Protein AF-U6DHH6-F1 (afdb_monomer)

Nearest PDB structures (foldseek):
  3h8m-assembly2_B  TM=8.817E-01  e=2.658E-06  Homo sapiens
  7kja-assembly1_A  TM=5.313E-01  e=3.843E-08  Homo sapiens
  7kjc-assembly1_A  TM=5.339E-01  e=5.418E-08  Homo sapiens
  2eao-assembly1_A  TM=6.894E-01  e=1.681E-06  Homo sapiens
  2e8n-assembly1_A  TM=8.099E-01  e=1.304E-04  Homo sapiens

Foldseek 3Di:
DVLVVLCVDPDPVSHDDPVVSVVVVVVCVVPVVVVPPPPPPDPDDDDPPPPCPVPQVVVDPWPLSSCVSLVNNVLVVLCVVLPVTDLVSLLPDDLVNCVVSPVPDPVSSCSSVVVSVVNVVNPDPDDDDDDDDDDDDD

Secondary structure (DSSP, 8-state):
-HHHHHHT-SSGGGSPPHHHHHHHHHHHHH-GGGGGGG----TT-S-TTT------GGG-SSHHHHHHHTT-GGGHHHHHHTT--SHHHHHT--HHHHHHTT---HHHHHHHHHHHHHHHHHSSPPPPPP--PPPPP-

Solvent-accessible surface area (backbone atoms only — not comparable to full-atom values): 8795 Å² total; per-residue (Å²): 117,64,72,59,55,41,64,62,40,88,53,73,85,73,28,71,50,70,71,55,51,51,54,51,51,52,52,45,71,78,36,61,75,73,65,65,80,75,76,67,90,55,98,82,77,85,46,94,89,70,59,75,66,68,71,58,69,88,75,44,93,40,50,50,55,46,28,45,72,74,73,47,40,93,45,37,65,40,34,49,77,71,66,42,62,42,69,76,56,48,56,69,62,49,74,66,55,39,43,74,54,66,47,73,50,67,71,56,45,53,54,53,52,53,51,35,53,57,49,55,69,68,70,58,76,78,80,78,79,80,87,80,81,86,80,84,87,129

Organism: Neovison vison (NCBI:txid452646)

Structure (mmCIF, N/CA/C/O backbone):
data_AF-U6DHH6-F1
#
_entry.id   AF-U6DHH6-F1
#
loop_
_atom_site.group_PDB
_atom_site.id
_atom_site.type_symbol
_atom_site.label_atom_id
_atom_site.label_alt_id
_atom_site.label_comp_id
_atom_site.label_asym_id
_atom_site.label_entity_id
_atom_site.label_seq_id
_atom_site.pdbx_PDB_ins_code
_atom_site.Cartn_x
_atom_site.Cartn_y
_atom_site.Cartn_z
_atom_site.occupancy
_atom_site.B_iso_or_equiv
_atom_site.auth_seq_id
_atom_site.auth_comp_id
_atom_site.auth_asym_id
_atom_site.auth_atom_id
_atom_site.pdbx_PDB_model_num
ATOM 1 N N . HIS A 1 1 ? 7.564 4.975 -25.107 1.00 78.19 1 HIS A N 1
ATOM 2 C CA . HIS A 1 1 ? 7.318 3.637 -24.524 1.00 78.19 1 HIS A CA 1
ATOM 3 C C . HIS A 1 1 ? 7.176 2.523 -25.579 1.00 78.19 1 HIS A C 1
ATOM 5 O O . HIS A 1 1 ? 6.975 1.381 -25.191 1.00 78.19 1 HIS A O 1
ATOM 11 N N . GLN A 1 2 ? 7.350 2.805 -26.881 1.00 87.06 2 GLN A N 1
ATOM 12 C CA . GLN A 1 2 ? 7.165 1.823 -27.961 1.00 87.06 2 GLN A CA 1
ATOM 13 C C . GLN A 1 2 ? 8.054 0.575 -27.838 1.00 87.06 2 GLN A C 1
ATOM 15 O O . GLN A 1 2 ? 7.542 -0.533 -27.890 1.00 87.06 2 GLN A O 1
ATOM 20 N N . LEU A 1 3 ? 9.350 0.743 -27.548 1.00 91.44 3 LEU A N 1
ATOM 21 C CA . LEU A 1 3 ? 10.285 -0.381 -27.389 1.00 91.44 3 LEU A CA 1
ATOM 22 C C . LEU A 1 3 ? 9.821 -1.405 -26.335 1.00 91.44 3 LEU A C 1
ATOM 24 O O . LEU A 1 3 ? 10.035 -2.601 -26.494 1.00 91.44 3 LEU A O 1
ATOM 28 N N . MET A 1 4 ? 9.157 -0.945 -25.268 1.00 93.12 4 MET A N 1
ATOM 29 C CA . MET A 1 4 ? 8.596 -1.840 -2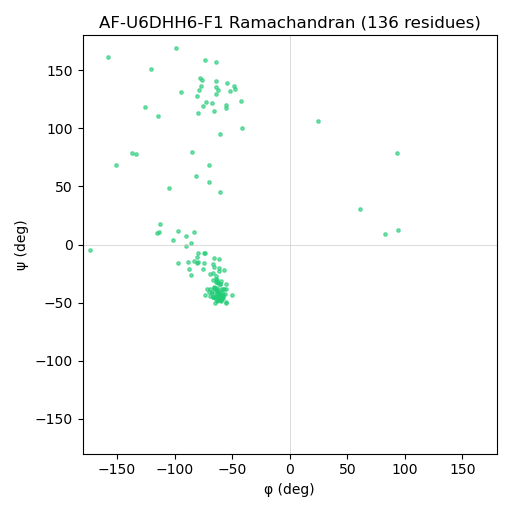4.250 1.00 93.12 4 MET A CA 1
ATOM 30 C C . MET A 1 4 ? 7.403 -2.635 -24.789 1.00 93.12 4 MET A C 1
ATOM 32 O O . MET A 1 4 ? 7.303 -3.828 -24.517 1.00 93.12 4 MET A O 1
ATOM 36 N N . LEU A 1 5 ? 6.530 -2.001 -25.580 1.00 92.75 5 LEU A N 1
ATOM 37 C CA . LEU A 1 5 ? 5.404 -2.680 -26.230 1.00 92.75 5 LEU A CA 1
ATOM 38 C C . LEU A 1 5 ? 5.895 -3.744 -27.219 1.00 92.75 5 LEU A C 1
ATOM 40 O O . LEU A 1 5 ? 5.361 -4.850 -27.240 1.00 92.75 5 LEU A O 1
ATOM 44 N N . ASP A 1 6 ? 6.959 -3.448 -27.965 1.00 94.06 6 ASP A N 1
ATOM 45 C CA . ASP A 1 6 ? 7.559 -4.391 -28.912 1.00 94.06 6 ASP A CA 1
ATOM 46 C C . ASP A 1 6 ? 8.161 -5.614 -28.190 1.00 94.06 6 ASP A C 1
ATOM 48 O O . ASP A 1 6 ? 8.018 -6.752 -28.641 1.00 94.06 6 ASP A O 1
ATOM 52 N N . CYS A 1 7 ? 8.767 -5.418 -27.014 1.00 95.75 7 CYS A N 1
ATOM 53 C CA . CYS A 1 7 ? 9.240 -6.514 -26.158 1.00 95.75 7 CYS A CA 1
ATOM 54 C C . CYS A 1 7 ? 8.103 -7.376 -25.575 1.00 95.75 7 CYS A C 1
ATOM 56 O O . CYS A 1 7 ? 8.326 -8.544 -25.248 1.00 95.75 7 CYS A O 1
ATOM 58 N N . TRP A 1 8 ? 6.893 -6.826 -25.449 1.00 95.94 8 TRP A N 1
ATOM 59 C CA . TRP A 1 8 ? 5.715 -7.494 -24.883 1.00 95.94 8 TRP A CA 1
ATOM 60 C C . TRP A 1 8 ? 4.762 -8.098 -25.919 1.00 95.94 8 TRP A C 1
ATOM 62 O O . TRP A 1 8 ? 3.670 -8.540 -25.560 1.00 95.94 8 TRP A O 1
ATOM 72 N N . GLN A 1 9 ? 5.162 -8.183 -27.188 1.00 95.56 9 GLN A N 1
ATOM 73 C CA . GLN A 1 9 ? 4.340 -8.806 -28.226 1.00 95.56 9 GLN A CA 1
ATOM 74 C C . GLN A 1 9 ? 3.913 -10.234 -27.853 1.00 95.56 9 GLN A C 1
ATOM 76 O O . GLN A 1 9 ? 4.699 -11.027 -27.324 1.00 95.56 9 GLN A O 1
ATOM 81 N N . LYS A 1 10 ? 2.653 -10.586 -28.141 1.00 92.44 10 LYS A N 1
ATOM 82 C CA . LYS A 1 10 ? 2.113 -11.926 -27.851 1.00 92.44 10 LYS A CA 1
ATOM 83 C C . LYS A 1 10 ? 2.898 -13.008 -28.596 1.00 92.44 10 LYS A C 1
ATOM 85 O O . LYS A 1 10 ? 3.281 -14.004 -27.987 1.00 92.44 10 LYS A O 1
ATOM 90 N N . ASP A 1 11 ? 3.176 -12.780 -29.879 1.00 95.94 11 ASP A N 1
ATOM 91 C CA . ASP A 1 11 ? 4.072 -13.627 -30.663 1.00 95.94 11 ASP A CA 1
ATOM 92 C C . ASP A 1 11 ? 5.529 -13.396 -30.237 1.00 95.94 11 ASP A C 1
ATOM 94 O O . ASP A 1 11 ? 6.047 -12.280 -30.290 1.00 95.94 11 ASP A O 1
ATOM 98 N N . ARG A 1 12 ? 6.206 -14.471 -29.821 1.00 94.62 12 ARG A N 1
ATOM 99 C CA . ARG A 1 12 ? 7.617 -14.439 -29.420 1.00 94.62 12 ARG A CA 1
ATOM 100 C C . ARG A 1 12 ? 8.535 -14.068 -30.585 1.00 94.62 12 ARG A C 1
ATOM 102 O O . ARG A 1 12 ? 9.561 -13.437 -30.344 1.00 94.62 12 ARG A O 1
ATOM 109 N N . ASN A 1 13 ? 8.186 -14.449 -31.811 1.00 96.25 13 ASN A N 1
ATOM 110 C CA . ASN A 1 13 ? 9.015 -14.191 -32.988 1.00 96.25 13 ASN A CA 1
ATOM 111 C C . ASN A 1 13 ? 8.941 -12.730 -33.447 1.00 96.25 13 ASN A C 1
ATOM 113 O O . ASN A 1 13 ? 9.867 -12.252 -34.095 1.00 96.25 13 ASN A O 1
ATOM 117 N N . ALA A 1 14 ? 7.881 -12.016 -33.062 1.00 95.31 14 ALA A N 1
ATOM 118 C CA . ALA A 1 14 ? 7.709 -10.591 -33.330 1.00 95.31 14 ALA A CA 1
ATOM 119 C C . ALA A 1 14 ? 8.482 -9.684 -32.353 1.00 95.31 14 ALA A C 1
ATOM 121 O O . ALA A 1 14 ? 8.576 -8.479 -32.575 1.00 95.31 14 ALA A O 1
ATOM 122 N N . ARG A 1 15 ? 9.029 -10.237 -31.262 1.00 97.81 15 ARG A N 1
ATOM 123 C CA . ARG A 1 15 ? 9.784 -9.465 -30.266 1.00 97.81 15 ARG A CA 1
ATOM 124 C C . ARG A 1 15 ? 11.195 -9.162 -30.775 1.00 97.81 15 ARG A C 1
ATOM 126 O O . ARG A 1 15 ? 11.829 -10.039 -31.370 1.00 97.81 15 ARG A O 1
ATOM 133 N N . PRO A 1 16 ? 11.745 -7.973 -30.482 1.00 96.81 16 PRO A N 1
ATOM 134 C CA . PRO A 1 16 ? 13.113 -7.652 -30.847 1.00 96.81 16 PRO A CA 1
ATOM 135 C C . PRO A 1 16 ? 14.101 -8.568 -30.119 1.00 96.81 16 PRO A C 1
ATOM 137 O O . PRO A 1 16 ? 13.962 -8.873 -28.932 1.00 96.81 16 PRO A O 1
ATOM 140 N N . ARG A 1 17 ? 15.151 -8.987 -30.826 1.00 96.81 17 ARG A N 1
ATOM 141 C CA . ARG A 1 17 ? 16.287 -9.678 -30.208 1.00 96.81 17 ARG A CA 1
ATOM 142 C C . ARG A 1 17 ? 17.137 -8.685 -29.423 1.00 96.81 17 ARG A C 1
ATOM 144 O O . ARG A 1 17 ? 17.159 -7.493 -29.719 1.00 96.81 17 ARG A O 1
ATOM 151 N N . PHE A 1 18 ? 17.917 -9.196 -28.475 1.00 97.44 18 PHE A N 1
ATOM 152 C CA . PHE A 1 18 ? 18.758 -8.369 -27.608 1.00 97.44 18 PHE A CA 1
ATOM 153 C C . PHE A 1 18 ? 19.637 -7.342 -28.360 1.00 97.44 18 PHE A C 1
ATOM 155 O O . PHE A 1 18 ? 19.613 -6.174 -27.977 1.00 97.44 18 PHE A O 1
ATOM 162 N N . PRO A 1 19 ? 20.309 -7.676 -29.485 1.00 97.62 19 PRO A N 1
ATOM 163 C CA . PRO A 1 19 ? 21.092 -6.685 -30.232 1.00 97.62 19 PRO A CA 1
ATOM 164 C C . PRO A 1 19 ? 20.256 -5.525 -30.798 1.00 97.62 19 PRO A C 1
ATOM 166 O O . PRO A 1 19 ? 20.728 -4.393 -30.872 1.00 97.62 19 PRO A O 1
ATOM 169 N N . GLN A 1 20 ? 19.001 -5.786 -31.176 1.00 95.75 20 GLN A N 1
ATOM 170 C CA . GLN A 1 20 ? 18.084 -4.762 -31.684 1.00 95.75 20 GLN A CA 1
ATOM 171 C C . GLN A 1 20 ? 17.632 -3.826 -30.557 1.00 95.75 20 GLN A C 1
ATOM 173 O O . GLN A 1 20 ? 17.567 -2.616 -30.762 1.00 95.75 20 GLN A O 1
ATOM 178 N N . VAL A 1 21 ? 17.397 -4.372 -29.357 1.00 96.31 21 VAL A N 1
ATOM 179 C CA . VAL A 1 21 ? 17.080 -3.590 -28.151 1.00 96.31 21 VAL A CA 1
ATOM 180 C C . VAL A 1 21 ? 18.247 -2.676 -27.780 1.00 96.31 21 VAL A C 1
ATOM 182 O O . VAL A 1 21 ? 18.042 -1.479 -27.592 1.00 96.31 21 VAL A O 1
ATOM 185 N N . VAL A 1 22 ? 19.473 -3.211 -27.741 1.00 97.00 22 VAL A N 1
ATOM 186 C CA . VAL A 1 22 ? 20.682 -2.421 -27.458 1.00 97.00 22 VAL A CA 1
ATOM 187 C C . VAL A 1 22 ? 20.848 -1.316 -28.496 1.00 97.00 22 VAL A C 1
ATOM 189 O O . VAL A 1 22 ? 20.965 -0.160 -28.116 1.00 97.00 22 VAL A O 1
ATOM 192 N N . SER A 1 23 ? 20.750 -1.631 -29.794 1.00 96.38 23 SER A N 1
ATOM 193 C CA . SER A 1 23 ? 20.849 -0.633 -30.870 1.00 96.38 23 SER A CA 1
ATOM 194 C C . SER A 1 23 ? 19.798 0.480 -30.753 1.00 96.38 23 SER A C 1
ATOM 196 O O . SER A 1 23 ? 20.099 1.648 -31.010 1.00 96.38 23 SER A O 1
ATOM 198 N N . ALA A 1 24 ? 18.569 0.142 -30.353 1.00 92.94 24 ALA A N 1
ATOM 199 C CA . ALA A 1 24 ? 17.509 1.119 -30.129 1.00 92.94 24 ALA A CA 1
ATOM 200 C C . ALA A 1 24 ? 17.821 2.044 -28.939 1.00 92.94 24 ALA A C 1
ATOM 202 O O . ALA A 1 24 ? 17.688 3.261 -29.067 1.00 92.94 24 ALA A O 1
ATOM 203 N N . LEU A 1 25 ? 18.280 1.489 -27.812 1.00 93.44 25 LEU A N 1
ATOM 204 C CA . LEU A 1 25 ? 18.691 2.260 -26.630 1.00 93.44 25 LEU A CA 1
ATOM 205 C C . LEU A 1 25 ? 19.865 3.189 -26.944 1.00 93.44 25 LEU A C 1
ATOM 207 O O . LEU A 1 25 ? 19.821 4.379 -26.644 1.00 93.44 25 LEU A O 1
ATOM 211 N N . ASP A 1 26 ? 20.857 2.664 -27.646 1.00 94.94 26 ASP A N 1
ATOM 212 C CA . ASP A 1 26 ? 22.032 3.383 -28.115 1.00 94.94 26 ASP A CA 1
ATOM 213 C C . ASP A 1 26 ? 21.678 4.609 -28.971 1.00 94.94 26 ASP A C 1
ATOM 215 O O . ASP A 1 26 ? 22.249 5.690 -28.805 1.00 94.94 26 ASP A O 1
ATOM 219 N N . LYS A 1 27 ? 20.704 4.468 -29.878 1.00 91.81 27 LYS A N 1
ATOM 220 C CA . LYS A 1 27 ? 20.197 5.585 -30.691 1.00 91.81 27 LYS A CA 1
ATOM 221 C C . LYS A 1 27 ? 19.502 6.647 -29.836 1.00 91.81 27 LYS A C 1
ATOM 223 O O . LYS A 1 27 ? 19.678 7.833 -30.103 1.00 91.81 27 LYS A O 1
ATOM 228 N N . MET A 1 28 ? 18.751 6.241 -28.810 1.00 90.00 28 MET A N 1
ATOM 229 C CA . MET A 1 28 ? 18.073 7.171 -27.897 1.00 90.00 28 MET A CA 1
ATOM 230 C C . MET A 1 28 ? 19.063 7.941 -27.013 1.00 90.00 28 MET A C 1
ATOM 232 O O . MET A 1 28 ? 18.888 9.139 -26.810 1.00 90.00 28 MET A O 1
ATOM 236 N N . ILE A 1 29 ? 20.131 7.289 -26.540 1.00 91.94 29 ILE A N 1
ATOM 237 C CA . ILE A 1 29 ? 21.182 7.930 -25.731 1.00 91.94 29 ILE A CA 1
ATOM 238 C C . ILE A 1 29 ? 21.973 8.942 -26.569 1.00 91.94 29 ILE A C 1
ATOM 240 O O . ILE A 1 29 ? 22.261 10.042 -26.103 1.00 91.94 29 ILE A O 1
ATOM 244 N N . ARG A 1 30 ? 22.285 8.602 -27.827 1.00 94.31 30 ARG A N 1
ATOM 245 C CA . ARG A 1 30 ? 23.011 9.492 -28.749 1.00 94.31 30 ARG A CA 1
ATOM 246 C C . ARG A 1 30 ? 22.167 10.648 -29.294 1.00 94.31 30 ARG A C 1
ATOM 248 O O . ARG A 1 30 ? 22.731 11.605 -29.813 1.00 94.31 30 ARG A O 1
ATOM 255 N N . ASN A 1 31 ? 20.841 10.580 -29.178 1.00 88.38 31 ASN A N 1
ATOM 256 C CA . ASN A 1 31 ? 19.937 11.669 -29.540 1.00 88.38 31 ASN A CA 1
ATOM 257 C C . ASN A 1 31 ? 18.883 11.907 -28.440 1.00 88.38 31 ASN A C 1
ATOM 259 O O . ASN A 1 31 ? 17.716 11.528 -28.603 1.00 88.38 31 ASN A O 1
ATOM 263 N N . PRO A 1 32 ? 19.245 12.583 -27.335 1.00 81.25 32 PRO A N 1
ATOM 264 C CA . PRO A 1 32 ? 18.342 12.792 -26.205 1.00 81.25 32 PRO A CA 1
ATOM 265 C C . PRO A 1 32 ? 17.141 13.694 -26.539 1.00 81.25 32 PRO A C 1
ATOM 267 O O . PRO A 1 32 ? 16.138 13.667 -25.828 1.00 81.25 32 PRO A O 1
ATOM 270 N N . ALA A 1 33 ? 17.177 14.464 -27.635 1.00 81.69 33 ALA A N 1
ATOM 271 C CA . ALA A 1 33 ? 16.020 15.238 -28.089 1.00 81.69 33 ALA A CA 1
ATOM 272 C C . ALA A 1 33 ? 14.843 14.337 -28.509 1.00 81.69 33 ALA A C 1
ATOM 274 O O . ALA A 1 33 ? 13.688 14.716 -28.321 1.00 81.69 33 ALA A O 1
ATOM 275 N N . SER A 1 34 ? 15.122 13.118 -28.991 1.00 75.75 34 SER A N 1
ATOM 276 C CA . SER A 1 34 ? 14.096 12.127 -29.352 1.00 75.75 34 SER A CA 1
ATOM 277 C C . SER A 1 34 ? 13.282 11.614 -28.153 1.00 75.75 34 SER A C 1
ATOM 279 O O . SER A 1 34 ? 12.163 11.133 -28.323 1.00 75.75 34 SER A O 1
ATOM 281 N N . LEU A 1 35 ? 13.796 11.776 -26.927 1.00 72.00 35 LEU A N 1
ATOM 282 C CA . LEU A 1 35 ? 13.124 11.366 -25.690 1.00 72.00 35 LEU A CA 1
ATOM 283 C C . LEU A 1 35 ? 12.041 12.358 -25.231 1.00 72.00 35 LEU A C 1
ATOM 285 O O . LEU A 1 35 ? 11.204 12.007 -24.401 1.00 72.00 35 LEU A O 1
ATOM 289 N N . LYS A 1 36 ? 12.022 13.586 -25.771 1.00 65.75 36 LYS A N 1
ATOM 290 C CA . LYS A 1 36 ? 11.139 14.675 -25.309 1.00 65.75 36 LYS A CA 1
ATOM 291 C C . LYS A 1 36 ? 9.666 14.527 -25.724 1.00 65.75 36 LYS A C 1
ATOM 293 O O . LYS A 1 36 ? 8.830 15.280 -25.242 1.00 65.75 36 LYS A O 1
ATOM 298 N N . ILE A 1 37 ? 9.317 13.552 -26.570 1.00 60.25 37 ILE A N 1
ATOM 299 C CA . ILE A 1 37 ? 7.960 13.400 -27.138 1.00 60.25 37 ILE A CA 1
ATOM 300 C C . ILE A 1 37 ? 6.920 12.869 -26.119 1.00 60.25 37 ILE A C 1
ATOM 302 O O . ILE A 1 37 ? 5.727 12.869 -26.406 1.00 60.25 37 ILE A O 1
ATOM 306 N N . VAL A 1 38 ? 7.309 12.454 -24.905 1.00 56.31 38 VAL A N 1
ATOM 307 C CA . VAL A 1 38 ? 6.404 11.709 -23.993 1.00 56.31 38 VAL A CA 1
ATOM 308 C C . VAL A 1 38 ? 5.984 12.420 -22.704 1.00 56.31 38 VAL A C 1
ATOM 310 O O . VAL A 1 38 ? 5.328 11.803 -21.873 1.00 56.31 38 VAL A O 1
ATOM 313 N N . ALA A 1 39 ? 6.263 13.713 -22.559 1.00 47.50 39 ALA A N 1
ATOM 314 C CA . ALA A 1 39 ? 5.627 14.540 -21.532 1.00 47.50 39 ALA A CA 1
ATOM 315 C C . ALA A 1 39 ? 4.573 15.458 -22.167 1.00 47.50 39 ALA A C 1
ATOM 317 O O . ALA A 1 39 ? 4.567 16.663 -21.944 1.00 47.50 39 ALA A O 1
ATOM 318 N N . ARG A 1 40 ? 3.683 14.907 -23.006 1.00 45.59 40 ARG A N 1
ATOM 319 C CA . ARG A 1 40 ? 2.414 15.594 -23.259 1.00 45.59 40 ARG A CA 1
ATOM 320 C C . ARG A 1 40 ? 1.672 15.569 -21.930 1.00 45.59 40 ARG A C 1
ATOM 322 O O . ARG A 1 40 ? 1.368 14.484 -21.438 1.00 45.59 40 ARG A O 1
ATOM 329 N N . GLU A 1 41 ? 1.459 16.748 -21.354 1.00 49.94 41 GLU A N 1
ATOM 330 C CA . GLU A 1 41 ? 0.520 16.990 -20.265 1.00 49.94 41 GLU A CA 1
ATOM 331 C C . GLU A 1 41 ? -0.763 16.207 -20.532 1.00 49.94 41 GLU A C 1
ATOM 333 O O . GLU A 1 41 ? -1.600 16.574 -21.352 1.00 49.94 41 GLU A O 1
ATOM 338 N N . ASN A 1 42 ? -0.887 15.066 -19.876 1.00 45.09 42 ASN A N 1
ATOM 339 C CA . ASN A 1 42 ? -2.145 14.380 -19.736 1.00 45.09 42 ASN A CA 1
ATOM 340 C C . ASN A 1 42 ? -2.197 13.920 -18.291 1.00 45.09 42 ASN A C 1
ATOM 342 O O . ASN A 1 42 ? -1.917 12.766 -17.963 1.00 45.09 42 ASN A O 1
ATOM 346 N N . SER A 1 43 ? -2.525 14.879 -17.430 1.00 51.97 43 SER A N 1
ATOM 347 C CA . SER A 1 43 ? -2.869 14.732 -16.016 1.00 51.97 43 SER A CA 1
ATOM 348 C C . SER A 1 43 ? -4.113 13.849 -15.806 1.00 51.97 43 SER A C 1
ATOM 350 O O . SER A 1 43 ? -5.006 14.201 -15.045 1.00 51.97 43 SER A O 1
ATOM 352 N N . GLY A 1 44 ? -4.215 12.705 -16.488 1.00 51.72 44 GLY A N 1
ATOM 353 C CA . GLY A 1 44 ? -5.405 11.858 -16.425 1.00 51.72 44 GLY A CA 1
ATOM 354 C C . GLY A 1 44 ? -5.358 10.503 -17.130 1.00 51.72 44 GLY A C 1
ATOM 355 O O . GLY A 1 44 ? -6.312 9.751 -16.983 1.00 51.72 44 GLY A O 1
ATOM 356 N N . ALA A 1 45 ? -4.304 10.130 -17.865 1.00 51.66 45 ALA A N 1
ATOM 357 C CA . ALA A 1 45 ? -4.258 8.797 -18.488 1.00 51.66 45 ALA A CA 1
ATOM 358 C C . ALA A 1 45 ? -2.829 8.279 -18.651 1.00 51.66 45 ALA A C 1
ATOM 360 O O . ALA A 1 45 ? -2.318 8.133 -19.759 1.00 51.66 45 ALA A O 1
ATOM 361 N N . SER A 1 46 ? -2.189 7.977 -17.528 1.00 43.84 46 SER A N 1
ATOM 362 C CA . SER A 1 46 ? -1.007 7.123 -17.512 1.00 43.84 46 SER A CA 1
ATOM 363 C C . SER A 1 46 ? -1.386 5.856 -16.760 1.00 43.84 46 SER A C 1
ATOM 365 O O . SER A 1 46 ? -1.581 5.905 -15.553 1.00 43.84 46 SER A O 1
ATOM 367 N N . HIS A 1 47 ? -1.463 4.746 -17.502 1.00 48.72 47 HIS A N 1
ATOM 368 C CA . HIS A 1 47 ? -1.593 3.351 -17.053 1.00 48.72 47 HIS A CA 1
ATOM 369 C C . HIS A 1 47 ? -2.993 2.720 -16.922 1.00 48.72 47 HIS A C 1
ATOM 371 O O . HIS A 1 47 ? -3.393 2.401 -15.815 1.00 48.72 47 HIS A O 1
ATOM 377 N N . PRO A 1 48 ? -3.652 2.289 -18.012 1.00 50.53 48 PRO A N 1
ATOM 378 C CA . PRO A 1 48 ? -4.775 1.350 -17.888 1.00 50.53 48 PRO A CA 1
ATOM 379 C C . PRO A 1 48 ? -4.392 -0.011 -17.255 1.00 50.53 48 PRO A C 1
ATOM 381 O O . PRO A 1 48 ? -5.255 -0.713 -16.747 1.00 50.53 48 PRO A O 1
ATOM 384 N N . LEU A 1 49 ? -3.104 -0.395 -17.261 1.00 47.00 49 LEU A N 1
ATOM 385 C CA . LEU A 1 49 ? -2.605 -1.665 -16.694 1.00 47.00 49 LEU A CA 1
ATOM 386 C C . LEU A 1 49 ? -2.027 -1.559 -15.269 1.00 47.00 49 LEU A C 1
ATOM 388 O O . LEU A 1 49 ? -1.849 -2.582 -14.614 1.00 47.00 49 LEU A O 1
ATOM 392 N N . LEU A 1 50 ? -1.722 -0.346 -14.796 1.00 43.28 50 LEU A N 1
ATOM 393 C CA . LEU A 1 50 ? -1.306 -0.074 -13.409 1.00 43.28 50 LEU A CA 1
ATOM 394 C C . LEU A 1 50 ? -2.323 0.799 -12.672 1.00 43.28 50 LEU A C 1
ATOM 396 O O . LEU A 1 50 ? -2.047 1.211 -11.546 1.00 43.28 50 LEU A O 1
ATOM 400 N N . ASP A 1 51 ? -3.501 1.038 -13.257 1.00 45.00 51 ASP A N 1
ATOM 401 C CA . ASP A 1 51 ? -4.641 1.611 -12.553 1.00 45.00 51 ASP A CA 1
ATOM 402 C C . ASP A 1 51 ? -5.187 0.568 -11.568 1.00 45.00 51 ASP A C 1
ATOM 404 O O . ASP A 1 51 ? -6.298 0.064 -11.671 1.00 45.00 51 ASP A O 1
ATOM 408 N N . GLN A 1 52 ? -4.400 0.268 -10.537 1.00 47.84 52 GLN A N 1
ATOM 409 C CA . GLN A 1 52 ? -4.956 0.017 -9.220 1.00 47.84 52 GLN A CA 1
ATOM 410 C C . GLN A 1 52 ? -5.484 1.350 -8.668 1.00 47.84 52 GLN A C 1
ATOM 412 O O . GLN A 1 52 ? -5.146 1.738 -7.547 1.00 47.84 52 GLN A O 1
ATOM 417 N N . ARG A 1 53 ? -6.354 2.058 -9.410 1.00 49.91 53 ARG A N 1
ATOM 418 C CA . ARG A 1 53 ? -7.393 2.838 -8.746 1.00 49.91 53 ARG A CA 1
ATOM 419 C C . ARG A 1 53 ? -8.184 1.805 -7.985 1.00 49.91 53 ARG A C 1
ATOM 421 O O . ARG A 1 53 ? -9.015 1.083 -8.529 1.00 49.91 53 ARG A O 1
ATOM 428 N N . GLN A 1 54 ? -7.793 1.669 -6.724 1.00 54.00 54 GLN A N 1
ATOM 429 C CA . GLN A 1 54 ? -8.501 0.898 -5.732 1.00 54.00 54 GLN A CA 1
ATOM 430 C C . GLN A 1 54 ? -9.984 1.226 -5.938 1.00 54.00 54 GLN A C 1
ATOM 432 O O . GLN A 1 54 ? -10.295 2.424 -6.009 1.00 54.00 54 GLN A O 1
ATOM 437 N N . PRO A 1 55 ? -10.843 0.214 -6.178 1.00 57.62 55 PRO A N 1
ATOM 438 C CA . PRO A 1 55 ? -12.208 0.450 -6.616 1.00 57.62 55 PRO A CA 1
ATOM 439 C C . PRO A 1 55 ? -12.832 1.514 -5.728 1.00 57.62 55 PRO A C 1
ATOM 441 O O . PRO A 1 55 ? -12.648 1.478 -4.508 1.00 57.62 55 PRO A O 1
ATOM 444 N N . HIS A 1 56 ? -13.496 2.492 -6.346 1.00 65.31 56 HIS A N 1
ATOM 445 C CA . HIS A 1 56 ? -14.239 3.497 -5.595 1.00 65.31 56 HIS A CA 1
ATOM 446 C C . HIS A 1 56 ? -15.106 2.759 -4.576 1.00 65.31 56 HIS A C 1
ATOM 448 O O . HIS A 1 56 ? -15.677 1.730 -4.918 1.00 65.31 56 HIS A O 1
ATOM 454 N N . TYR A 1 57 ? -15.187 3.216 -3.329 1.00 68.81 57 TYR A N 1
ATOM 455 C CA . TYR A 1 57 ? -15.837 2.408 -2.287 1.00 68.81 57 TYR A CA 1
ATOM 456 C C . TYR A 1 57 ? -17.317 2.129 -2.583 1.00 68.81 57 TYR A C 1
ATOM 458 O O . TYR A 1 57 ? -17.840 1.108 -2.153 1.00 68.81 57 TYR A O 1
ATOM 466 N N . SER A 1 58 ? -17.954 2.966 -3.414 1.00 69.56 58 SER A N 1
ATOM 467 C CA . SER A 1 58 ? -19.296 2.713 -3.961 1.00 69.56 58 SER A CA 1
ATOM 468 C C . SER A 1 58 ? -19.383 1.516 -4.921 1.00 69.56 58 SER A C 1
ATOM 470 O O . SER A 1 58 ? -20.481 1.145 -5.318 1.00 69.56 58 SER A O 1
ATOM 472 N N . ALA A 1 59 ? -18.254 0.962 -5.361 1.00 77.62 59 ALA A N 1
ATOM 473 C CA . ALA A 1 59 ? -18.179 -0.225 -6.204 1.00 77.62 59 ALA A CA 1
ATOM 474 C C . ALA A 1 59 ? -18.271 -1.521 -5.387 1.00 77.62 59 ALA A C 1
ATOM 476 O O . ALA A 1 59 ? -18.484 -2.577 -5.972 1.00 77.62 59 ALA A O 1
ATOM 477 N N . PHE A 1 60 ? -18.113 -1.455 -4.059 1.00 86.75 60 PHE A N 1
ATOM 478 C CA . PHE A 1 60 ? -18.296 -2.606 -3.183 1.00 86.75 60 PHE A CA 1
ATOM 479 C C . PHE A 1 60 ? -19.720 -2.632 -2.632 1.00 86.75 60 PHE A C 1
ATOM 481 O O . PHE A 1 60 ? -20.216 -1.649 -2.085 1.00 86.75 60 PHE A O 1
ATOM 488 N N . SER A 1 61 ? -20.354 -3.794 -2.728 1.00 87.81 61 SER A N 1
ATOM 489 C CA . SER A 1 61 ? -21.706 -4.047 -2.225 1.00 87.81 61 SER A CA 1
ATOM 490 C C . SER A 1 61 ? -21.751 -4.314 -0.714 1.00 87.81 61 SER A C 1
ATOM 492 O O . SER A 1 61 ? -22.817 -4.249 -0.106 1.00 87.81 61 SER A O 1
ATOM 494 N N . SER A 1 62 ? -20.605 -4.618 -0.088 1.00 94.12 62 SER A N 1
ATOM 495 C CA . SER A 1 62 ? -20.511 -4.938 1.343 1.00 94.12 62 SER A CA 1
ATOM 496 C C . SER A 1 62 ? -19.108 -4.719 1.927 1.00 94.12 62 SER A C 1
ATOM 498 O O . SER A 1 62 ? -18.102 -4.724 1.211 1.00 94.12 62 SER A O 1
ATOM 500 N N . VAL A 1 63 ? -19.030 -4.607 3.261 1.00 95.38 63 VAL A N 1
ATOM 501 C CA . VAL A 1 63 ? -17.762 -4.554 4.016 1.00 95.38 63 VAL A CA 1
ATOM 502 C C . VAL A 1 63 ? -16.923 -5.819 3.793 1.00 95.38 63 VAL A C 1
ATOM 504 O O . VAL A 1 63 ? -15.706 -5.729 3.636 1.00 95.38 63 VAL A O 1
ATOM 507 N N . GLY A 1 64 ? -17.556 -6.992 3.707 1.00 96.38 64 GLY A N 1
ATOM 508 C CA . GLY A 1 64 ? -16.871 -8.258 3.429 1.00 96.38 64 GLY A CA 1
ATOM 509 C C . GLY A 1 64 ? -16.200 -8.291 2.053 1.00 96.38 64 GLY A C 1
ATOM 510 O O . GLY A 1 64 ? -15.042 -8.696 1.917 1.00 96.38 64 GLY A O 1
ATOM 511 N N . GLU A 1 65 ? -16.886 -7.781 1.026 1.00 95.12 65 GLU A N 1
ATOM 512 C CA . GLU A 1 65 ? -16.318 -7.649 -0.318 1.00 95.12 65 GLU A CA 1
ATOM 513 C C . GLU A 1 65 ? -15.102 -6.715 -0.337 1.00 95.12 65 GLU A C 1
ATOM 515 O O . GLU A 1 65 ? -14.054 -7.070 -0.887 1.00 95.12 65 GLU A O 1
ATOM 520 N N . TRP A 1 66 ? -15.200 -5.570 0.342 1.00 95.12 66 TRP A N 1
ATOM 521 C CA . TRP A 1 66 ? -14.078 -4.649 0.510 1.00 95.12 66 TRP A CA 1
ATOM 522 C C . TRP A 1 66 ? -12.888 -5.309 1.222 1.00 95.12 66 TRP A C 1
ATOM 524 O O . TRP A 1 66 ? -11.759 -5.238 0.726 1.00 95.12 66 TRP A O 1
ATOM 534 N N . LEU A 1 67 ? -13.124 -6.014 2.335 1.00 96.19 67 LEU A N 1
ATOM 535 C CA . LEU A 1 67 ? -12.075 -6.725 3.068 1.00 96.19 67 LEU A CA 1
ATOM 536 C C . LEU A 1 67 ? -11.374 -7.753 2.173 1.00 96.19 67 LEU A C 1
ATOM 538 O O . LEU A 1 67 ? -10.143 -7.808 2.146 1.00 96.19 67 LEU A O 1
ATOM 542 N N . ARG A 1 68 ? -12.116 -8.532 1.379 1.00 95.56 68 AR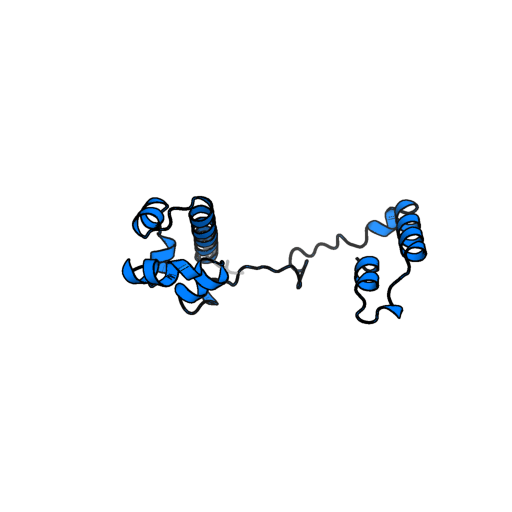G A N 1
ATOM 543 C CA . ARG A 1 68 ? -11.530 -9.466 0.401 1.00 95.56 68 ARG A CA 1
ATOM 544 C C . ARG A 1 68 ? -10.707 -8.744 -0.670 1.00 95.56 68 ARG A C 1
ATOM 546 O O . ARG A 1 68 ? -9.600 -9.200 -0.979 1.00 95.56 68 ARG A O 1
ATOM 553 N N . ALA A 1 69 ? -11.179 -7.604 -1.174 1.00 93.38 69 ALA A N 1
ATOM 554 C CA . ALA A 1 69 ? -10.470 -6.805 -2.173 1.00 93.38 69 ALA A CA 1
ATOM 555 C C . ALA A 1 69 ? -9.114 -6.290 -1.657 1.00 93.38 69 ALA A C 1
ATOM 557 O O . ALA A 1 69 ? -8.097 -6.424 -2.343 1.00 93.38 69 ALA A O 1
ATOM 558 N N . ILE A 1 70 ? -9.048 -5.817 -0.406 1.00 94.50 70 ILE A N 1
ATOM 559 C CA . ILE A 1 70 ? -7.785 -5.403 0.231 1.00 94.50 70 ILE A CA 1
ATOM 560 C C . ILE A 1 70 ? -6.988 -6.575 0.830 1.00 94.50 70 ILE A C 1
ATOM 562 O O . ILE A 1 70 ? -5.988 -6.366 1.522 1.00 94.50 70 ILE A O 1
ATOM 566 N N . LYS A 1 71 ? -7.372 -7.825 0.539 1.00 95.69 71 LYS A N 1
ATOM 567 C CA . LYS A 1 71 ? -6.742 -9.061 1.044 1.00 95.69 71 LYS A CA 1
ATOM 568 C C . LYS A 1 71 ? -6.774 -9.206 2.571 1.00 95.69 71 LYS A C 1
ATOM 570 O O . LYS A 1 71 ? -5.888 -9.827 3.144 1.00 95.69 71 LYS A O 1
ATOM 575 N N . MET A 1 72 ? -7.794 -8.652 3.213 1.00 97.94 72 MET A N 1
ATOM 576 C CA . MET A 1 72 ? -8.087 -8.726 4.650 1.00 97.94 72 MET A CA 1
ATOM 577 C C . MET A 1 72 ? -9.372 -9.528 4.946 1.00 97.94 72 MET A C 1
ATOM 579 O O . MET A 1 72 ? -9.907 -9.445 6.045 1.00 97.94 72 MET A O 1
ATOM 583 N N . GLY A 1 73 ? -9.861 -10.333 3.993 1.00 97.19 73 GLY A N 1
ATOM 584 C CA . GLY A 1 73 ? -11.128 -11.079 4.106 1.00 97.19 73 GLY A CA 1
ATOM 585 C C . GLY A 1 73 ? -11.231 -12.022 5.311 1.00 97.19 73 GLY A C 1
ATOM 586 O O . GLY A 1 73 ? -12.324 -12.288 5.784 1.00 97.19 73 GLY A O 1
ATOM 587 N N . ARG A 1 74 ? -10.103 -12.457 5.887 1.00 97.88 74 ARG A N 1
ATOM 588 C CA . ARG A 1 74 ? -10.087 -13.281 7.111 1.00 97.88 74 ARG A CA 1
ATOM 589 C C . ARG A 1 74 ? -10.698 -12.603 8.347 1.00 97.88 74 ARG A C 1
ATOM 591 O O . ARG A 1 74 ? -10.872 -13.272 9.354 1.00 97.88 74 ARG A O 1
ATOM 598 N N . TYR A 1 75 ? -10.936 -11.293 8.292 1.00 98.31 75 TYR A N 1
ATOM 599 C CA . TYR A 1 75 ? -11.545 -10.513 9.370 1.00 98.31 75 TYR A CA 1
ATOM 600 C C . TYR A 1 75 ? -13.033 -10.218 9.128 1.00 98.31 75 TYR A C 1
ATOM 602 O O . TYR A 1 75 ? -13.634 -9.501 9.916 1.00 98.31 75 TYR A O 1
ATOM 610 N N . GLU A 1 76 ? -13.636 -10.743 8.055 1.00 97.38 76 GLU A N 1
ATOM 611 C CA . GLU A 1 76 ? -15.036 -10.477 7.686 1.00 97.38 76 GLU A CA 1
ATOM 612 C C . GLU A 1 76 ? -16.010 -10.805 8.828 1.00 97.38 76 GLU A C 1
ATOM 614 O O . GLU A 1 76 ? -16.786 -9.943 9.239 1.00 97.38 76 GLU A O 1
ATOM 619 N N . GLU A 1 77 ? -15.890 -11.995 9.423 1.00 97.38 77 GLU A N 1
ATOM 620 C CA . GLU A 1 77 ? -16.704 -12.393 10.578 1.00 97.38 77 GLU A CA 1
ATOM 621 C C . GLU A 1 77 ? -16.450 -11.507 11.803 1.00 97.38 77 GLU A C 1
ATOM 623 O O . GLU A 1 77 ? -17.393 -11.123 12.488 1.00 97.38 77 GLU A O 1
ATOM 628 N N . SER A 1 78 ? -15.195 -11.121 12.058 1.00 97.81 78 SER A N 1
ATOM 629 C CA . SER A 1 78 ? -14.838 -10.236 13.173 1.00 97.81 78 SER A CA 1
ATOM 630 C C . SER A 1 78 ? -15.475 -8.851 13.041 1.00 97.81 78 SER A C 1
ATOM 632 O O . SER A 1 78 ? -15.966 -8.301 14.025 1.00 97.81 78 SER A O 1
ATOM 634 N N . PHE A 1 79 ? -15.499 -8.290 11.827 1.00 98.00 79 PHE A N 1
ATOM 635 C CA . PHE A 1 79 ? -16.167 -7.019 11.544 1.00 98.00 79 PHE A CA 1
ATOM 636 C C . PHE A 1 79 ? -17.687 -7.145 11.694 1.00 98.00 79 PHE A C 1
ATOM 638 O O . PHE A 1 79 ? -18.301 -6.296 12.340 1.00 98.00 79 PHE A O 1
ATOM 645 N N . ALA A 1 80 ? -18.286 -8.214 11.160 1.00 96.44 80 ALA A N 1
ATOM 646 C CA . ALA A 1 80 ? -19.723 -8.459 11.264 1.00 96.44 80 ALA A CA 1
ATOM 647 C C . ALA A 1 80 ? -20.174 -8.650 12.723 1.00 96.44 80 ALA A C 1
ATOM 649 O O . ALA A 1 80 ? -21.113 -7.990 13.166 1.00 96.44 80 ALA A O 1
ATOM 6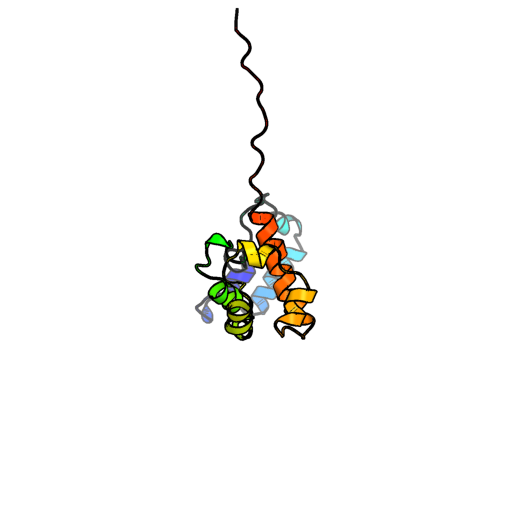50 N N . ALA A 1 81 ? -19.465 -9.482 13.494 1.00 96.62 81 ALA A N 1
ATOM 651 C CA . ALA A 1 81 ? -19.758 -9.747 14.903 1.00 96.62 81 ALA A CA 1
ATOM 652 C C . ALA A 1 81 ? -19.612 -8.498 15.787 1.00 96.62 81 ALA A C 1
ATOM 654 O O . ALA A 1 81 ? -20.322 -8.351 16.779 1.00 96.62 81 ALA A O 1
ATOM 655 N N . ALA A 1 82 ? -18.717 -7.579 15.419 1.00 96.00 82 ALA A N 1
ATOM 656 C CA . ALA A 1 82 ? -18.522 -6.313 16.118 1.00 96.00 82 ALA A CA 1
ATOM 657 C C . ALA A 1 82 ? -19.466 -5.186 15.656 1.00 96.00 82 ALA A C 1
ATOM 659 O O . ALA A 1 82 ? -19.352 -4.068 16.157 1.00 96.00 82 ALA A O 1
ATOM 660 N N . GLY A 1 83 ? -20.376 -5.456 14.713 1.00 95.00 83 GLY A N 1
ATOM 661 C CA . GLY A 1 83 ? -21.351 -4.484 14.214 1.00 95.00 83 GLY A CA 1
ATOM 662 C C . GLY A 1 83 ? -20.830 -3.540 13.123 1.00 95.00 83 GLY A C 1
ATOM 663 O O . GLY A 1 83 ? -21.542 -2.620 12.728 1.00 95.00 83 GLY A O 1
ATOM 664 N N . PHE A 1 84 ? -19.631 -3.762 12.576 1.00 95.69 84 PHE A N 1
ATOM 665 C CA . PHE A 1 84 ? -19.072 -2.967 11.474 1.00 95.69 84 PHE A CA 1
ATOM 666 C C . PHE A 1 84 ? -19.614 -3.426 10.108 1.00 95.69 84 PHE A C 1
ATOM 668 O O . PHE A 1 84 ? -18.863 -3.843 9.228 1.00 95.69 84 PHE A O 1
ATOM 675 N N . GLY A 1 85 ? -20.939 -3.371 9.938 1.00 92.94 85 GLY A N 1
ATOM 676 C CA . GLY A 1 85 ? -21.639 -3.853 8.740 1.00 92.94 85 GLY A CA 1
ATOM 677 C C . GLY A 1 85 ? -21.791 -2.832 7.606 1.00 92.94 85 GLY A C 1
ATOM 678 O O . GLY A 1 85 ? -22.089 -3.220 6.479 1.00 92.94 85 GLY A O 1
ATOM 679 N N . SER A 1 86 ? -21.580 -1.539 7.872 1.00 92.69 86 SER A N 1
ATOM 680 C CA . SER A 1 86 ? -21.724 -0.460 6.885 1.00 92.69 86 SER A CA 1
ATOM 681 C C . SER A 1 86 ? -20.426 0.326 6.694 1.00 92.69 86 SER A C 1
ATOM 683 O O . SER A 1 86 ? -19.618 0.467 7.615 1.00 92.69 86 SER A O 1
ATOM 685 N N . PHE A 1 87 ? -20.236 0.887 5.495 1.00 92.25 87 PHE A N 1
ATOM 686 C CA . PHE A 1 87 ? -19.084 1.747 5.200 1.00 92.25 87 PHE A CA 1
ATOM 687 C C . PHE A 1 87 ? -19.071 3.035 6.034 1.00 92.25 87 PHE A C 1
ATOM 689 O O . PHE A 1 87 ? -17.998 3.547 6.335 1.00 92.25 87 PHE A O 1
ATOM 696 N N . GLU A 1 88 ? -20.233 3.520 6.474 1.00 90.88 88 GLU A N 1
ATOM 697 C CA . GLU A 1 88 ? -20.339 4.653 7.398 1.00 90.88 88 GLU A CA 1
ATOM 698 C C . GLU A 1 88 ? -19.668 4.350 8.747 1.00 90.88 88 GLU A C 1
ATOM 700 O O . GLU A 1 88 ? -18.837 5.135 9.208 1.00 90.88 88 GLU A O 1
ATOM 705 N N . LEU A 1 89 ? -19.950 3.181 9.334 1.00 93.31 89 LEU A N 1
ATOM 706 C CA . LEU A 1 89 ? -19.339 2.737 10.591 1.00 93.31 89 LEU A CA 1
ATOM 707 C C . LEU A 1 89 ? -17.856 2.403 10.409 1.00 93.31 89 LEU A C 1
ATOM 709 O O . LEU A 1 89 ? -17.016 2.838 11.193 1.00 93.31 89 LEU A O 1
ATOM 713 N N . VAL A 1 90 ? -17.515 1.683 9.335 1.00 94.75 90 VAL A N 1
ATOM 714 C CA . VAL A 1 90 ? -16.123 1.349 8.996 1.00 94.75 90 VAL A CA 1
ATOM 715 C C . VAL A 1 90 ? -15.286 2.606 8.771 1.00 94.75 90 VAL A C 1
ATOM 717 O O . VAL A 1 90 ? -14.112 2.626 9.138 1.00 94.75 90 VAL A O 1
ATOM 720 N N . SER A 1 91 ? -15.865 3.677 8.220 1.00 92.44 91 SER A N 1
ATOM 721 C CA . SER A 1 91 ? -15.143 4.936 8.055 1.00 92.44 91 SER A CA 1
ATOM 722 C C . SER A 1 91 ? -14.669 5.492 9.403 1.00 92.44 91 SER A C 1
ATOM 724 O O . SER A 1 91 ? -13.600 6.084 9.488 1.00 92.44 91 SER A O 1
ATOM 726 N N . GLN A 1 92 ? -15.389 5.257 10.494 1.00 93.25 92 GLN A N 1
ATOM 727 C CA . GLN A 1 92 ? -15.076 5.829 11.804 1.00 93.25 92 GLN A CA 1
ATOM 728 C C . GLN A 1 92 ? -14.131 4.955 12.644 1.00 93.25 92 GLN A C 1
ATOM 730 O O . GLN A 1 92 ? -13.742 5.366 13.732 1.00 93.25 92 GLN A O 1
ATOM 735 N N . ILE A 1 93 ? -13.718 3.790 12.133 1.00 95.81 93 ILE A N 1
A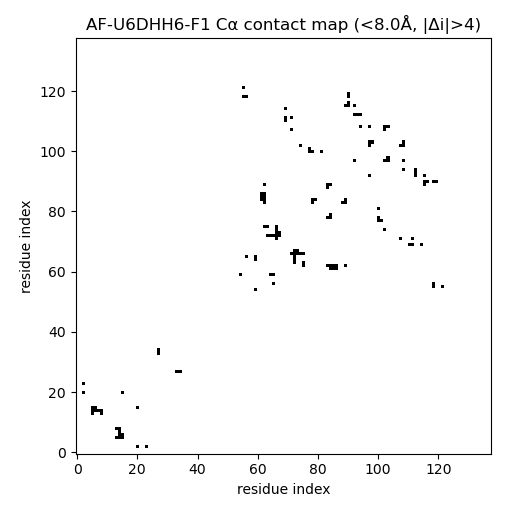TOM 736 C CA . ILE A 1 93 ? -12.945 2.806 12.896 1.00 95.81 93 ILE A CA 1
ATOM 737 C C . ILE A 1 93 ? -11.560 3.330 13.308 1.00 95.81 93 ILE A C 1
ATOM 739 O O . ILE A 1 93 ? -10.829 3.933 12.509 1.00 95.81 93 ILE A O 1
ATOM 743 N N . SER A 1 94 ? -11.187 3.076 14.563 1.00 96.19 94 SER A N 1
ATOM 744 C CA . SER A 1 94 ? -9.881 3.425 15.126 1.00 96.19 94 SER A CA 1
ATOM 745 C C . SER A 1 94 ? -8.914 2.232 15.137 1.00 96.19 94 SER A C 1
ATOM 747 O O . SER A 1 94 ? -9.296 1.083 14.910 1.00 96.19 94 SER A O 1
ATOM 749 N N . ALA A 1 95 ? -7.631 2.484 15.419 1.00 95.25 95 ALA A N 1
ATOM 750 C CA . ALA A 1 95 ? -6.662 1.404 15.634 1.00 95.25 95 ALA A CA 1
ATOM 751 C C . ALA A 1 95 ? -7.016 0.540 16.861 1.00 95.25 95 ALA A C 1
ATOM 753 O O . ALA A 1 95 ? -6.776 -0.667 16.855 1.00 95.25 95 ALA A O 1
ATOM 754 N N . GLU A 1 96 ? -7.618 1.147 17.886 1.00 97.31 96 GLU A N 1
ATOM 755 C CA . GLU A 1 96 ? -8.074 0.461 19.096 1.00 97.31 96 GLU A CA 1
ATOM 756 C C . GLU A 1 96 ? -9.241 -0.489 18.798 1.00 97.31 96 GLU A C 1
ATOM 758 O O . GLU A 1 96 ? -9.225 -1.642 19.229 1.00 97.31 96 GLU A O 1
ATOM 763 N N . ASP A 1 97 ? -10.198 -0.064 17.969 1.00 97.69 97 ASP A N 1
ATOM 764 C CA . ASP A 1 97 ? -11.289 -0.929 17.507 1.00 97.69 97 ASP A CA 1
ATOM 765 C C . ASP A 1 97 ? -10.773 -2.151 16.753 1.00 97.69 97 ASP A C 1
ATOM 767 O O . ASP A 1 97 ? -11.225 -3.268 16.998 1.00 97.69 97 ASP A O 1
ATOM 771 N N . LEU A 1 98 ? -9.793 -1.954 15.864 1.00 97.94 98 LEU A N 1
ATOM 772 C CA . LEU A 1 98 ? -9.160 -3.049 15.131 1.00 97.94 98 LEU A CA 1
ATOM 773 C C . LEU A 1 98 ? -8.507 -4.059 16.077 1.00 97.94 98 LEU A C 1
ATOM 775 O O . LEU A 1 98 ? -8.633 -5.267 15.868 1.00 97.94 98 LEU A O 1
ATOM 779 N N . LEU A 1 99 ? -7.854 -3.582 17.138 1.00 97.50 99 LEU A N 1
ATOM 780 C CA . LEU A 1 99 ? -7.273 -4.454 18.151 1.00 97.50 99 LEU A CA 1
ATOM 781 C C . LEU A 1 99 ? -8.361 -5.241 18.896 1.00 97.50 99 LEU A C 1
ATOM 783 O O . LEU A 1 99 ? -8.241 -6.459 19.038 1.00 97.50 99 LEU A O 1
ATOM 787 N N . ARG A 1 100 ? -9.442 -4.565 19.301 1.00 97.19 100 ARG A N 1
ATOM 788 C CA . ARG A 1 100 ? -10.575 -5.154 20.031 1.00 97.19 100 ARG A CA 1
ATOM 789 C C . ARG A 1 100 ? -11.282 -6.258 19.244 1.00 97.19 100 ARG A C 1
ATOM 791 O O . ARG A 1 100 ? -11.734 -7.228 19.844 1.00 97.19 100 ARG A O 1
ATOM 798 N N . ILE A 1 101 ? -11.353 -6.143 17.917 1.00 97.31 101 ILE A N 1
ATOM 799 C CA . ILE A 1 101 ? -11.968 -7.164 17.049 1.00 97.31 101 ILE A CA 1
ATOM 800 C C . ILE A 1 101 ? -10.977 -8.240 16.569 1.00 97.31 101 ILE A C 1
ATOM 802 O O . ILE A 1 101 ? -11.329 -9.076 15.743 1.00 97.31 101 ILE A O 1
ATOM 806 N N . GLY A 1 102 ? -9.736 -8.244 17.072 1.00 96.31 102 GLY A N 1
ATOM 807 C CA . GLY A 1 102 ? -8.761 -9.309 16.807 1.00 96.31 102 GLY A CA 1
ATOM 808 C C . GLY A 1 102 ?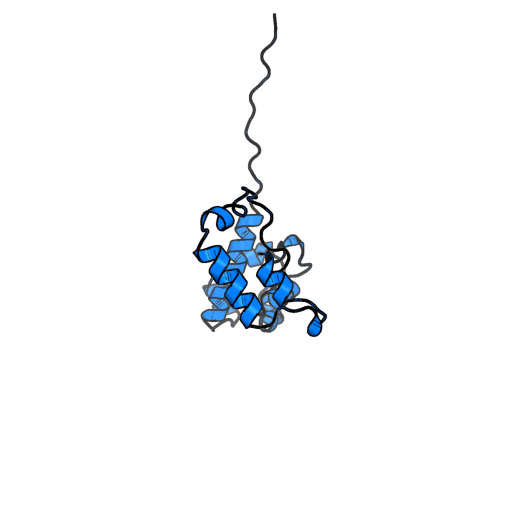 -7.808 -9.064 15.630 1.00 96.31 102 GLY A C 1
ATOM 809 O O . GLY A 1 102 ? -7.077 -9.971 15.223 1.00 96.31 102 GLY A O 1
ATOM 810 N N . VAL A 1 103 ? -7.742 -7.845 15.087 1.00 98.12 103 VAL A N 1
ATOM 811 C CA . VAL A 1 103 ? -6.711 -7.447 14.114 1.00 98.12 103 VAL A CA 1
ATOM 812 C C . VAL A 1 103 ? -5.455 -6.998 14.871 1.00 98.12 103 VAL A C 1
ATOM 814 O O . VAL A 1 103 ? -5.191 -5.812 15.037 1.00 98.12 103 VAL A O 1
ATOM 817 N N . THR A 1 104 ? -4.650 -7.947 15.346 1.00 97.25 104 THR A N 1
ATOM 818 C CA . THR A 1 104 ? -3.459 -7.666 16.181 1.00 97.25 104 THR A CA 1
ATOM 819 C C . THR A 1 104 ? -2.182 -7.387 15.383 1.00 97.25 104 THR A C 1
ATOM 821 O O . THR A 1 104 ? -1.250 -6.768 15.891 1.00 97.25 104 THR A O 1
ATOM 824 N N . LEU A 1 105 ? -2.113 -7.817 14.119 1.00 97.81 105 LEU A N 1
ATOM 825 C CA . LEU A 1 105 ? -0.927 -7.619 13.284 1.00 97.81 105 LEU A CA 1
ATOM 826 C C . LEU A 1 105 ? -0.829 -6.163 12.808 1.00 97.81 105 LEU A C 1
ATOM 828 O O . LEU A 1 105 ? -1.674 -5.702 12.039 1.00 97.81 105 LEU A O 1
ATOM 832 N N . ALA A 1 106 ? 0.253 -5.470 13.174 1.00 96.00 106 ALA A N 1
ATOM 833 C CA . ALA A 1 106 ? 0.474 -4.059 12.832 1.00 96.00 106 ALA A CA 1
ATOM 834 C C . ALA A 1 106 ? 0.398 -3.781 11.318 1.00 96.00 106 ALA A C 1
ATOM 836 O O . ALA A 1 106 ? -0.171 -2.779 10.885 1.00 96.00 106 ALA A O 1
ATOM 837 N N . GLY A 1 107 ? 0.913 -4.698 10.490 1.00 97.50 107 GLY A N 1
ATOM 838 C CA . GLY A 1 107 ? 0.812 -4.592 9.032 1.00 97.50 107 GLY A CA 1
ATOM 839 C C . GLY A 1 107 ? -0.633 -4.645 8.524 1.00 97.50 107 GLY A C 1
ATOM 840 O O . GLY A 1 107 ? -0.991 -3.912 7.602 1.00 97.50 107 GLY A O 1
ATOM 841 N N . HIS A 1 108 ? -1.483 -5.464 9.146 1.00 98.25 108 HIS A N 1
ATOM 842 C CA . HIS A 1 108 ? -2.898 -5.562 8.788 1.00 98.25 108 HIS A CA 1
ATOM 843 C C . HIS A 1 108 ? -3.674 -4.334 9.254 1.00 98.25 108 HIS A C 1
ATOM 845 O O . HIS A 1 108 ? -4.416 -3.759 8.459 1.00 98.25 108 HIS A O 1
ATOM 851 N N . GLN A 1 109 ? -3.431 -3.869 10.483 1.00 98.06 109 GLN A N 1
ATOM 852 C CA . GLN A 1 109 ? -4.014 -2.622 10.984 1.00 98.06 109 GLN A CA 1
ATOM 853 C C . GLN A 1 109 ? -3.681 -1.453 10.055 1.00 98.06 109 GLN A C 1
ATOM 855 O O . GLN A 1 109 ? -4.578 -0.757 9.582 1.00 98.06 109 GLN A O 1
ATOM 860 N N . LYS A 1 110 ? -2.398 -1.293 9.701 1.00 97.25 110 LYS A N 1
ATOM 861 C CA . LYS A 1 110 ? -1.943 -0.246 8.780 1.00 97.25 110 LYS A CA 1
ATOM 862 C C . LYS A 1 110 ? -2.636 -0.341 7.422 1.00 97.25 110 LYS A C 1
ATOM 864 O O . LYS A 1 110 ? -3.033 0.684 6.877 1.00 97.25 110 LYS A O 1
ATOM 869 N N . LYS A 1 111 ? -2.799 -1.550 6.876 1.00 96.75 111 LYS A N 1
ATOM 870 C CA . LYS A 1 111 ? -3.453 -1.761 5.578 1.00 96.75 111 LYS A CA 1
ATOM 871 C C . LYS A 1 111 ? -4.930 -1.369 5.600 1.00 96.75 111 LYS A C 1
ATOM 873 O O . LYS A 1 111 ? -5.385 -0.671 4.695 1.00 96.75 111 LYS A O 1
ATOM 878 N N . ILE A 1 112 ? -5.658 -1.799 6.630 1.00 96.88 112 ILE A N 1
ATOM 879 C CA . ILE A 1 112 ? -7.083 -1.497 6.797 1.00 96.88 112 ILE A CA 1
ATOM 880 C C . ILE A 1 112 ? -7.276 0.006 7.014 1.00 96.88 112 ILE A C 1
ATOM 882 O O . ILE A 1 112 ? -8.035 0.629 6.275 1.00 96.88 112 ILE A O 1
ATOM 886 N N . LEU A 1 113 ? -6.533 0.612 7.947 1.00 96.38 113 LEU A N 1
ATOM 887 C CA . LEU A 1 113 ? -6.623 2.046 8.235 1.00 96.38 113 LEU A CA 1
ATOM 888 C C . LEU A 1 113 ? -6.255 2.897 7.020 1.00 96.38 113 LEU A C 1
ATOM 890 O O . LEU A 1 113 ? -6.949 3.866 6.731 1.00 96.38 113 LEU A O 1
ATOM 894 N N . ALA A 1 114 ? -5.211 2.525 6.272 1.00 94.31 114 ALA A N 1
ATOM 895 C CA . ALA A 1 114 ? -4.859 3.224 5.041 1.00 94.31 114 ALA A CA 1
ATOM 896 C C . ALA A 1 114 ? -6.022 3.200 4.041 1.00 94.31 114 ALA A C 1
ATOM 898 O O . ALA A 1 114 ? -6.370 4.246 3.501 1.00 94.31 114 ALA A O 1
ATOM 899 N N . SER A 1 115 ? -6.667 2.048 3.834 1.00 93.75 115 SER A N 1
ATOM 900 C CA . SER A 1 115 ? -7.853 1.952 2.974 1.00 93.75 115 SER A CA 1
ATOM 901 C C . SER A 1 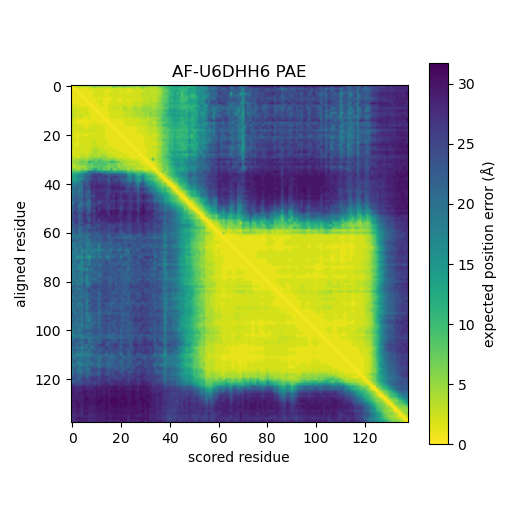115 ? -8.999 2.827 3.506 1.00 93.75 115 SER A C 1
ATOM 903 O O . SER A 1 115 ? -9.543 3.642 2.770 1.00 93.75 115 SER A O 1
ATOM 905 N N . VAL A 1 116 ? -9.295 2.791 4.806 1.00 93.19 116 VAL A N 1
ATOM 906 C CA . VAL A 1 116 ? -10.322 3.657 5.416 1.00 93.19 116 VAL A CA 1
ATOM 907 C C . VAL A 1 116 ? -10.047 5.154 5.192 1.00 93.19 116 VAL A C 1
ATOM 909 O O . VAL A 1 116 ? -10.970 5.912 4.904 1.00 93.19 116 VAL A O 1
ATOM 912 N N . GLN A 1 117 ? -8.792 5.608 5.248 1.00 90.00 117 GLN A N 1
ATOM 913 C CA . GLN A 1 117 ? -8.469 7.013 4.948 1.00 90.00 117 GLN A CA 1
ATOM 914 C C . GLN A 1 117 ? -8.741 7.382 3.482 1.00 90.00 117 GLN A C 1
ATOM 916 O O . GLN A 1 117 ? -9.238 8.474 3.205 1.00 90.00 117 GLN A O 1
ATOM 921 N N . HIS A 1 118 ? -8.488 6.465 2.544 1.00 86.00 118 HIS A N 1
ATOM 922 C CA . HIS A 1 118 ? -8.851 6.663 1.135 1.00 86.00 118 HIS A CA 1
ATOM 923 C C . HIS A 1 118 ? -10.374 6.690 0.930 1.00 86.00 118 HIS A C 1
ATOM 925 O O . HIS A 1 118 ? -10.862 7.386 0.046 1.00 86.00 118 HIS A O 1
ATOM 931 N N . MET A 1 119 ? -11.135 5.965 1.753 1.00 84.25 119 MET A N 1
ATOM 932 C CA . MET A 1 119 ? -12.601 6.009 1.740 1.00 84.25 119 MET A CA 1
ATOM 933 C C . MET A 1 119 ? -13.124 7.395 2.123 1.00 84.25 119 MET A C 1
ATOM 935 O O . MET A 1 119 ? -13.997 7.944 1.454 1.00 84.25 119 MET A O 1
ATOM 939 N N . LYS A 1 120 ? -12.533 8.008 3.154 1.00 81.88 120 LYS A N 1
ATOM 940 C CA . LYS A 1 120 ? -12.915 9.348 3.627 1.00 81.88 120 LYS A CA 1
ATOM 941 C C . LYS A 1 120 ? -12.629 10.453 2.621 1.00 81.88 120 LYS A C 1
ATOM 943 O O . LYS A 1 120 ? -13.414 11.391 2.515 1.00 81.88 120 LYS A O 1
ATOM 948 N N . SER A 1 121 ? -11.517 10.365 1.892 1.00 76.62 121 SER A N 1
ATOM 949 C CA . SER A 1 121 ? -11.149 11.397 0.918 1.00 76.62 121 SER A CA 1
ATOM 950 C C . SER A 1 121 ? -12.081 11.431 -0.296 1.00 76.62 121 SER A C 1
ATOM 952 O O . SER A 1 121 ? -12.245 12.490 -0.894 1.00 76.62 121 SER A O 1
ATOM 954 N N . GLN A 1 122 ? -12.732 10.311 -0.622 1.00 67.50 122 GLN A N 1
ATOM 955 C CA . GLN A 1 122 ? -13.717 10.211 -1.706 1.00 67.50 122 GLN A CA 1
ATOM 956 C C . GLN A 1 122 ? -15.139 10.600 -1.273 1.00 67.50 122 GLN A C 1
ATOM 958 O O . GLN A 1 122 ? -15.927 11.049 -2.099 1.00 67.50 122 GLN A O 1
ATOM 963 N N . ALA A 1 123 ? -15.471 10.466 0.015 1.00 61.97 123 ALA A N 1
ATOM 964 C CA . ALA A 1 123 ? -16.805 10.760 0.543 1.00 61.97 123 ALA A CA 1
ATOM 965 C C . ALA A 1 123 ? -17.084 12.259 0.770 1.00 61.97 123 ALA A C 1
ATOM 967 O O . ALA A 1 123 ? -18.213 12.623 1.091 1.00 61.97 123 ALA A O 1
ATOM 968 N N . LYS A 1 124 ? -16.085 13.142 0.628 1.00 50.88 124 LYS A N 1
ATOM 969 C CA . LYS A 1 124 ? -16.281 14.586 0.796 1.00 50.88 124 LYS A CA 1
ATOM 970 C C . LYS A 1 124 ? -16.911 15.165 -0.481 1.00 50.88 124 LYS A C 1
ATOM 972 O O . LYS A 1 124 ? -16.230 15.197 -1.507 1.00 50.88 124 LYS A O 1
ATOM 977 N N . PRO A 1 125 ? -18.167 15.653 -0.453 1.00 47.06 125 PRO A N 1
ATOM 978 C CA . PRO A 1 125 ? -18.729 16.358 -1.593 1.00 47.06 125 PRO A CA 1
ATOM 979 C C . PRO A 1 125 ? -17.916 17.637 -1.794 1.00 47.06 125 PRO A C 1
ATOM 981 O O . PRO A 1 125 ? -17.682 18.384 -0.840 1.00 47.06 125 PRO A O 1
ATOM 984 N N . GLY A 1 126 ? -17.462 17.884 -3.022 1.00 46.7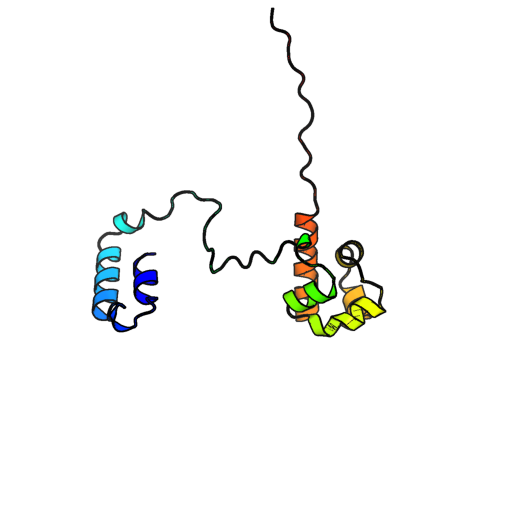8 126 GLY A N 1
ATOM 985 C CA . GLY A 1 126 ? -16.933 19.189 -3.391 1.00 46.78 126 GLY A CA 1
ATOM 986 C C . GLY A 1 126 ? -17.994 20.241 -3.091 1.00 46.78 126 GLY A C 1
ATOM 987 O O . GLY A 1 126 ? -19.108 20.158 -3.599 1.00 46.78 126 GLY A O 1
ATOM 988 N N . THR A 1 127 ? -17.668 21.197 -2.229 1.00 38.91 127 THR A N 1
ATOM 989 C CA . THR A 1 127 ? -18.489 22.378 -1.983 1.00 38.91 127 THR A CA 1
ATOM 990 C C . THR A 1 127 ? -18.725 23.071 -3.332 1.00 38.91 127 THR A C 1
ATOM 992 O O . THR A 1 127 ? -17.740 23.491 -3.948 1.00 38.91 127 THR A O 1
ATOM 995 N N . PRO A 1 128 ? -19.964 23.196 -3.844 1.00 44.09 128 PRO A N 1
ATOM 996 C CA . PRO A 1 128 ? -20.197 24.055 -4.991 1.00 44.09 128 PRO A CA 1
ATOM 997 C C . PRO A 1 128 ? -19.972 25.494 -4.522 1.00 44.09 128 PRO A C 1
ATOM 999 O O . PRO A 1 128 ? -20.573 25.942 -3.544 1.00 44.09 128 PRO A O 1
ATOM 1002 N N . GLY A 1 129 ? -19.030 26.178 -5.173 1.00 42.59 129 GLY A N 1
ATOM 1003 C CA . GLY A 1 129 ? -18.687 27.568 -4.895 1.00 42.59 129 GLY A CA 1
ATOM 1004 C C . GLY A 1 129 ? -19.932 28.452 -4.897 1.00 42.59 129 GLY A C 1
ATOM 1005 O O . GLY A 1 129 ? -20.772 28.364 -5.792 1.00 42.59 129 GLY A O 1
ATOM 1006 N N . GLY A 1 130 ? -20.050 29.273 -3.857 1.00 39.31 130 GLY A N 1
ATOM 1007 C CA . GLY A 1 130 ? -21.159 30.191 -3.660 1.00 39.31 130 GLY A CA 1
ATOM 1008 C C . GLY A 1 130 ? -21.266 31.238 -4.769 1.00 39.31 130 GLY A C 1
ATOM 1009 O O . GLY A 1 130 ? -20.286 31.870 -5.148 1.00 39.31 130 GLY A O 1
ATOM 1010 N N . SER A 1 131 ? -22.497 31.392 -5.255 1.00 50.34 131 SER A N 1
ATOM 1011 C CA . SER A 1 131 ? -23.177 32.650 -5.588 1.00 50.34 131 SER A CA 1
ATOM 1012 C C . SER A 1 131 ? -22.311 33.878 -5.922 1.00 50.34 131 SER A C 1
ATOM 1014 O O . SER A 1 131 ? -21.859 34.590 -5.025 1.00 50.34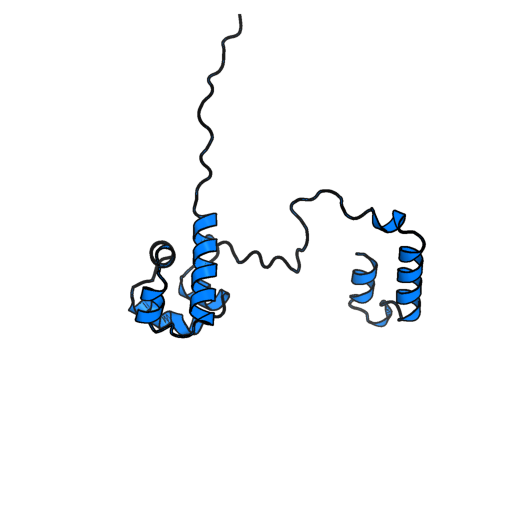 131 SER A O 1
ATOM 1016 N N . ALA A 1 132 ? -22.260 34.232 -7.207 1.00 43.22 132 ALA A N 1
ATOM 1017 C CA . ALA A 1 132 ? -22.154 35.622 -7.645 1.00 43.22 132 ALA A CA 1
ATOM 1018 C C . ALA A 1 132 ? -23.299 35.899 -8.635 1.00 43.22 132 ALA A C 1
ATOM 1020 O O . ALA A 1 132 ? -23.440 35.217 -9.647 1.00 43.22 132 ALA A O 1
ATOM 1021 N N . ALA A 1 133 ? -24.167 36.839 -8.260 1.00 54.22 133 ALA A N 1
ATOM 1022 C CA . ALA A 1 133 ? -25.377 37.245 -8.970 1.00 54.22 133 ALA A CA 1
ATOM 1023 C C . ALA A 1 133 ? -25.081 37.880 -10.348 1.00 54.22 133 ALA A C 1
ATOM 1025 O O . ALA A 1 133 ? -23.990 38.419 -10.543 1.00 54.22 133 ALA A O 1
ATOM 1026 N N . PRO A 1 134 ? -26.040 37.883 -11.296 1.00 51.00 134 PRO A N 1
ATOM 1027 C CA . PRO A 1 134 ? -25.875 38.584 -12.563 1.00 51.00 134 PRO A CA 1
ATOM 1028 C C . PRO A 1 134 ? -26.116 40.093 -12.384 1.00 51.00 134 PRO A C 1
ATOM 1030 O O . PRO A 1 134 ? -27.098 40.509 -11.770 1.00 51.00 134 PRO A O 1
ATOM 1033 N N . ALA A 1 135 ? -25.223 40.916 -12.935 1.00 55.28 135 ALA A N 1
ATOM 1034 C CA . ALA A 1 135 ? -25.423 42.359 -13.069 1.00 55.28 135 ALA A CA 1
ATOM 1035 C C . ALA A 1 135 ? -26.393 42.660 -14.234 1.00 55.28 135 ALA A C 1
ATOM 1037 O O . ALA A 1 135 ? -26.306 41.990 -15.268 1.00 55.28 135 ALA A O 1
ATOM 1038 N N . PRO A 1 136 ? -27.298 43.651 -14.116 1.00 59.72 136 PRO A N 1
ATOM 1039 C CA . PRO A 1 136 ? -28.168 44.047 -15.215 1.00 59.72 136 PRO A CA 1
ATOM 1040 C C . PRO A 1 136 ? -27.391 44.897 -16.229 1.00 59.72 136 PRO A C 1
ATOM 1042 O O . PRO A 1 136 ? -26.632 45.790 -15.853 1.00 59.72 136 PRO A O 1
ATOM 1045 N N . GLN A 1 137 ? -27.587 44.613 -17.515 1.00 56.03 137 GLN A N 1
ATOM 1046 C CA . GLN A 1 137 ? -27.130 45.476 -18.603 1.00 56.03 137 GLN A CA 1
ATOM 1047 C C . GLN A 1 137 ? -28.138 46.622 -18.778 1.00 56.03 137 GLN A C 1
ATOM 1049 O O . GLN A 1 137 ? -29.338 46.363 -18.888 1.00 56.03 137 GLN A O 1
ATOM 1054 N N . TYR A 1 138 ? -27.638 47.859 -18.774 1.00 58.06 138 TYR A N 1
ATOM 1055 C CA . TYR A 1 138 ? -28.281 49.018 -19.400 1.00 58.06 138 TYR A CA 1
ATOM 1056 C C . TYR A 1 138 ? -27.687 49.206 -20.793 1.00 58.06 138 TYR A C 1
ATOM 1058 O O . TYR A 1 138 ? -26.458 48.987 -20.922 1.00 58.06 138 TYR A O 1
#

InterPro domains:
  IPR001660 Sterile alpha motif domain [PF00536] (58-120)
  IPR001660 Sterile alpha motif domain [PS50105] (58-122)
  IPR001660 Sterile alpha motif domain [SM00454] (55-122)
  IPR013761 Sterile alpha motif/pointed domain superfamily [G3DSA:1.10.150.50] (46-128)
  IPR013761 Sterile alpha motif/pointed domain superfamily [SSF47769] (55-125)
  IPR037636 EPH-B4, SAM domain [cd09554] (58-124)
  IPR050449 Ephrin receptor tyrosine kinases [PTHR46877] (1-124)

Mean predicted aligned error: 15.99 Å

Radius of gyration: 24.74 Å; Cα contacts (8 Å, |Δi|>4): 74; chains: 1; bounding box: 51×64×53 Å

Sequence (138 aa):
HQLMLDCWQKDRNARPRFPQVVSALDKMIRNPASLKIVARENSGASH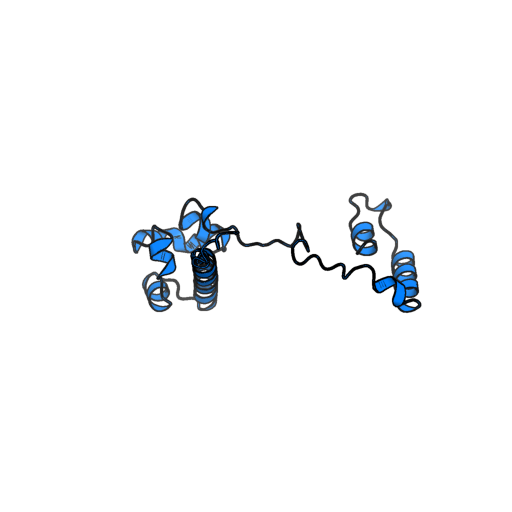PLLDQRQPHYSAFSSVGEWLRAIKMGRYEESFAAAGFGSFELVSQISAEDLLRIGVTLAGHQKKILASVQHMKSQAKPGTPGGSAAPAPQY

pLDDT: mean 81.52, std 19.82, range [38.91, 98.31]